Protein AF-A0A6J7FAK1-F1 (afdb_monomer)

Structure (mmCIF, N/CA/C/O backbone):
data_AF-A0A6J7FAK1-F1
#
_entry.id   AF-A0A6J7FAK1-F1
#
loop_
_atom_site.group_PDB
_atom_site.id
_atom_site.type_symbol
_atom_site.label_atom_id
_atom_site.label_alt_id
_atom_site.label_comp_id
_atom_site.label_asym_id
_atom_site.label_entity_id
_atom_site.label_seq_id
_atom_site.pdbx_PDB_ins_code
_atom_site.Cartn_x
_atom_site.Cartn_y
_atom_site.Cartn_z
_atom_site.occupancy
_atom_site.B_iso_or_equiv
_atom_site.auth_seq_id
_atom_site.auth_comp_id
_atom_site.auth_asym_id
_atom_site.auth_atom_id
_atom_site.pdbx_PDB_model_num
ATOM 1 N N . MET A 1 1 ? 42.120 -22.070 16.667 1.00 65.75 1 MET A N 1
ATOM 2 C CA . MET A 1 1 ? 41.140 -20.982 16.875 1.00 65.75 1 MET A CA 1
ATOM 3 C C . MET A 1 1 ? 40.299 -20.904 15.617 1.00 65.75 1 MET A C 1
ATOM 5 O O . MET A 1 1 ? 40.676 -20.225 14.675 1.00 65.75 1 MET A O 1
ATOM 9 N N . GLU A 1 2 ? 39.237 -21.698 15.561 1.00 61.44 2 GLU A N 1
ATOM 10 C CA . GLU A 1 2 ? 38.319 -21.726 14.424 1.00 61.44 2 GLU A CA 1
ATOM 11 C C . GLU A 1 2 ? 37.295 -20.610 14.624 1.00 61.44 2 GLU A C 1
ATOM 13 O O . GLU A 1 2 ? 36.595 -20.569 15.636 1.00 61.44 2 GLU A O 1
ATOM 18 N N . THR A 1 3 ? 37.258 -19.641 13.713 1.00 70.44 3 THR A N 1
ATOM 19 C CA . THR A 1 3 ? 36.239 -18.590 13.737 1.00 70.44 3 THR A CA 1
ATOM 20 C C . THR A 1 3 ? 34.953 -19.132 13.116 1.00 70.44 3 THR A C 1
ATOM 22 O O . THR A 1 3 ? 34.997 -19.573 11.967 1.00 70.44 3 THR A O 1
ATOM 25 N N . PRO A 1 4 ? 33.813 -19.099 13.824 1.00 73.88 4 PRO A N 1
ATOM 26 C CA . PRO A 1 4 ? 32.562 -19.642 13.310 1.00 73.88 4 PRO A CA 1
ATOM 27 C C . PRO A 1 4 ? 32.025 -18.814 12.126 1.00 73.88 4 PRO A C 1
ATOM 29 O O . PRO A 1 4 ? 32.172 -17.584 12.120 1.00 73.88 4 PRO A O 1
ATOM 32 N N . PRO A 1 5 ? 31.365 -19.455 11.140 1.00 71.12 5 PRO A N 1
ATOM 33 C CA . PRO A 1 5 ? 30.781 -18.775 9.989 1.00 71.12 5 PRO A CA 1
ATOM 34 C C . PRO A 1 5 ? 29.604 -17.899 10.431 1.00 71.12 5 PRO A C 1
ATOM 36 O O . PRO A 1 5 ? 28.579 -18.378 10.917 1.00 71.12 5 PRO A O 1
ATOM 39 N N . ARG A 1 6 ? 29.745 -16.581 10.267 1.00 71.25 6 ARG A N 1
ATOM 40 C CA . ARG A 1 6 ? 28.676 -15.621 10.555 1.00 71.25 6 ARG A CA 1
ATOM 41 C C . ARG A 1 6 ? 27.709 -15.543 9.377 1.00 71.25 6 ARG A C 1
ATOM 43 O O . ARG A 1 6 ? 27.899 -14.755 8.462 1.00 71.25 6 ARG A O 1
ATOM 50 N N . LEU A 1 7 ? 26.627 -16.312 9.458 1.00 67.62 7 LEU A N 1
ATOM 51 C CA . LEU A 1 7 ? 25.450 -16.212 8.577 1.00 67.62 7 LEU A CA 1
ATOM 52 C C . LEU A 1 7 ? 24.556 -14.985 8.879 1.00 67.62 7 LEU A C 1
ATOM 54 O O . LEU A 1 7 ? 23.507 -14.807 8.272 1.00 67.62 7 LEU A O 1
ATOM 58 N N . LEU A 1 8 ? 24.963 -14.114 9.808 1.00 61.62 8 LEU A N 1
ATOM 59 C CA . LEU A 1 8 ? 24.160 -13.009 10.351 1.00 61.62 8 LEU A CA 1
ATOM 60 C C . LEU A 1 8 ? 24.519 -11.638 9.744 1.00 61.62 8 LEU A C 1
ATOM 62 O O . LEU A 1 8 ? 24.399 -10.606 10.393 1.00 61.62 8 LEU A O 1
ATOM 66 N N . GLY A 1 9 ? 24.979 -11.629 8.491 1.00 63.19 9 GLY A N 1
ATOM 67 C CA . GLY A 1 9 ? 25.191 -10.407 7.705 1.00 63.19 9 GLY A CA 1
ATOM 68 C C . GLY A 1 9 ? 23.981 -9.982 6.864 1.00 63.19 9 GLY A C 1
ATOM 69 O O . GLY A 1 9 ? 24.018 -8.921 6.257 1.00 63.19 9 GLY A O 1
ATOM 70 N N . VAL A 1 10 ? 22.915 -10.787 6.815 1.00 65.94 10 VAL A N 1
ATOM 71 C CA . VAL A 1 10 ? 21.879 -10.689 5.767 1.00 65.94 10 VAL A CA 1
ATOM 72 C C . VAL A 1 10 ? 20.754 -9.677 6.034 1.00 65.94 10 VAL A C 1
ATOM 74 O O . VAL A 1 10 ? 19.982 -9.392 5.128 1.00 65.94 10 VAL A O 1
ATOM 77 N N . PHE A 1 11 ? 20.666 -9.096 7.237 1.00 65.81 11 PHE A N 1
ATOM 78 C CA . PHE A 1 11 ? 19.649 -8.083 7.587 1.00 65.81 11 PHE A CA 1
ATOM 79 C C . PHE A 1 11 ? 20.228 -6.681 7.823 1.00 65.81 11 PHE A C 1
ATOM 81 O O . PHE A 1 11 ? 19.604 -5.845 8.473 1.00 65.81 11 PHE A O 1
ATOM 88 N N . ASN A 1 12 ? 21.405 -6.392 7.268 1.00 69.69 12 ASN A N 1
ATOM 89 C CA . ASN A 1 12 ? 21.906 -5.023 7.187 1.00 69.69 12 ASN A CA 1
ATOM 90 C C . ASN A 1 12 ? 21.356 -4.387 5.906 1.00 69.69 12 ASN A C 1
ATOM 92 O O . ASN A 1 12 ? 22.048 -4.328 4.894 1.00 69.69 12 ASN A O 1
ATOM 96 N N . LEU A 1 13 ? 20.091 -3.953 5.940 1.00 74.88 13 LEU A N 1
ATOM 97 C CA . LEU A 1 13 ? 19.487 -3.109 4.899 1.00 74.88 13 LEU A CA 1
ATOM 98 C C . LEU A 1 13 ? 20.200 -1.748 4.884 1.00 74.88 13 LEU A C 1
ATOM 100 O O . LEU A 1 13 ? 19.706 -0.748 5.402 1.00 74.88 13 LEU A O 1
ATOM 104 N N . SER A 1 14 ? 21.403 -1.730 4.324 1.00 84.19 14 SER A N 1
ATOM 105 C CA . SER A 1 14 ? 22.155 -0.511 4.069 1.00 84.19 14 SER A CA 1
ATOM 106 C C . SER A 1 14 ? 21.613 0.144 2.796 1.00 84.19 14 SER A C 1
ATOM 108 O O . SER A 1 14 ? 20.986 -0.506 1.956 1.00 84.19 14 SER A O 1
ATOM 110 N N . GLY A 1 15 ? 21.832 1.453 2.636 1.00 90.00 15 GLY A N 1
ATOM 111 C CA . GLY A 1 15 ? 21.335 2.190 1.466 1.00 90.00 15 GLY A CA 1
ATOM 112 C C . GLY A 1 15 ? 21.783 1.576 0.131 1.00 90.00 15 GLY A C 1
ATOM 113 O O . GLY A 1 15 ? 21.010 1.559 -0.822 1.00 90.00 15 GLY A O 1
ATOM 114 N N . SER A 1 16 ? 22.988 0.999 0.084 1.00 90.25 16 SER A N 1
ATOM 115 C CA . SER A 1 16 ? 23.520 0.249 -1.062 1.00 90.25 16 SER A CA 1
ATOM 116 C C . SER A 1 16 ? 22.653 -0.947 -1.456 1.00 90.25 16 SER A C 1
ATOM 118 O O . SER A 1 16 ? 22.277 -1.069 -2.623 1.00 90.25 16 SER A O 1
ATOM 120 N N . GLU A 1 17 ? 22.299 -1.809 -0.501 1.00 88.75 17 GLU A N 1
ATOM 121 C CA . GLU A 1 17 ? 21.459 -2.985 -0.732 1.00 88.75 17 GLU A CA 1
ATOM 122 C C . GLU A 1 17 ? 20.061 -2.593 -1.228 1.00 88.75 17 GLU A C 1
ATOM 124 O O . GLU A 1 17 ? 19.520 -3.257 -2.114 1.00 88.75 17 GLU A O 1
ATOM 129 N N . LEU A 1 18 ? 19.492 -1.489 -0.726 1.00 91.81 18 LEU A N 1
ATOM 130 C CA . LEU A 1 18 ? 18.199 -0.988 -1.203 1.00 91.81 18 LEU A CA 1
ATOM 131 C C . LEU A 1 18 ? 18.264 -0.583 -2.686 1.00 91.81 18 LEU A C 1
ATOM 133 O O . LEU A 1 18 ? 17.390 -0.974 -3.461 1.00 91.81 18 LEU A O 1
ATOM 137 N N . ILE A 1 19 ? 19.302 0.159 -3.097 1.00 93.88 19 ILE A N 1
ATOM 138 C CA . ILE A 1 19 ? 19.509 0.516 -4.512 1.00 93.88 19 ILE A CA 1
ATOM 139 C C . ILE A 1 19 ? 19.632 -0.749 -5.373 1.00 93.88 19 ILE A C 1
ATOM 141 O O . ILE A 1 19 ? 19.033 -0.813 -6.449 1.00 93.88 19 ILE A O 1
ATOM 145 N N . PHE A 1 20 ? 20.370 -1.760 -4.908 1.00 94.00 20 PHE A N 1
ATOM 146 C CA . PHE A 1 20 ? 20.557 -3.008 -5.648 1.00 94.00 20 PHE A CA 1
ATOM 147 C C . PHE A 1 20 ? 19.241 -3.786 -5.823 1.00 94.00 20 PHE A C 1
ATOM 149 O O . PHE A 1 20 ? 18.934 -4.239 -6.927 1.00 94.00 20 PHE A O 1
ATOM 156 N N . LEU A 1 21 ? 18.413 -3.873 -4.775 1.00 92.44 21 LEU A N 1
ATOM 157 C CA . LEU A 1 21 ? 17.078 -4.480 -4.852 1.00 92.44 21 LEU A CA 1
ATOM 158 C C . LEU A 1 21 ? 16.147 -3.720 -5.799 1.00 92.44 21 LEU A C 1
ATOM 160 O O . LEU A 1 21 ? 15.433 -4.345 -6.586 1.00 92.44 21 LEU A O 1
ATOM 164 N N . VAL A 1 22 ? 16.165 -2.385 -5.756 1.00 93.62 22 VAL A N 1
ATOM 165 C CA . VAL A 1 22 ? 15.387 -1.560 -6.687 1.00 93.62 22 VAL A CA 1
ATOM 166 C C . VAL A 1 22 ? 15.848 -1.815 -8.118 1.00 93.62 22 VAL A C 1
ATOM 168 O O . VAL A 1 22 ? 15.003 -2.057 -8.968 1.00 93.62 22 VAL A O 1
ATOM 171 N N . LEU A 1 23 ? 17.152 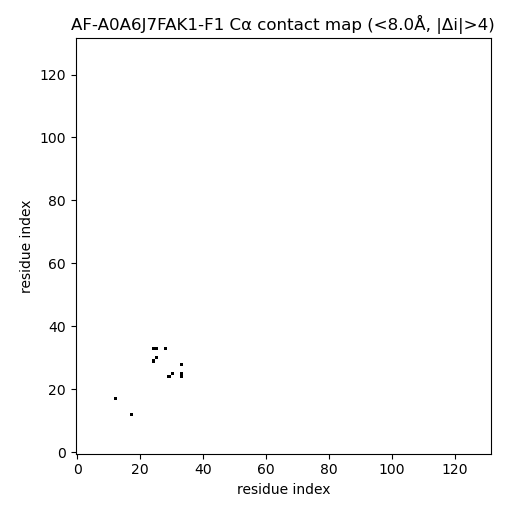-1.860 -8.395 1.00 95.56 23 LEU A N 1
ATOM 172 C CA . LEU A 1 23 ? 17.673 -2.198 -9.725 1.00 95.56 23 LEU A CA 1
ATOM 173 C C . LEU A 1 23 ? 17.168 -3.554 -10.227 1.00 95.56 23 LEU A C 1
ATOM 175 O O . LEU A 1 23 ? 16.687 -3.637 -11.356 1.00 95.56 23 LEU A O 1
ATOM 179 N N . ILE A 1 24 ? 17.216 -4.596 -9.394 1.00 95.44 24 ILE A N 1
ATOM 180 C CA . ILE A 1 24 ? 16.682 -5.919 -9.756 1.00 95.44 24 ILE A CA 1
ATOM 181 C C . ILE A 1 24 ? 15.182 -5.827 -10.051 1.00 95.44 24 ILE A C 1
ATOM 183 O O . ILE A 1 24 ? 14.724 -6.319 -11.082 1.00 95.44 24 ILE A O 1
ATOM 187 N N . ALA A 1 25 ? 14.415 -5.160 -9.187 1.00 94.69 25 ALA A N 1
ATOM 188 C CA . ALA A 1 25 ? 12.983 -4.975 -9.390 1.00 94.69 25 ALA A CA 1
ATOM 189 C C . ALA A 1 25 ? 12.677 -4.203 -10.686 1.00 94.69 25 ALA A C 1
ATOM 191 O O . ALA A 1 25 ? 11.742 -4.556 -11.402 1.00 94.69 25 ALA A O 1
ATOM 192 N N . LEU A 1 26 ? 13.480 -3.189 -11.021 1.00 95.56 26 LEU A N 1
ATOM 193 C CA . LEU A 1 26 ? 13.360 -2.422 -12.261 1.00 95.56 26 LEU A CA 1
ATOM 194 C C . LEU A 1 26 ? 13.683 -3.269 -13.495 1.00 95.56 26 LEU A C 1
ATOM 196 O O . LEU A 1 26 ? 13.046 -3.073 -14.521 1.00 95.56 26 LEU A O 1
ATOM 200 N N . VAL A 1 27 ? 14.629 -4.207 -13.422 1.00 96.00 27 VAL A N 1
ATOM 201 C CA . VAL A 1 27 ? 14.940 -5.109 -14.547 1.00 96.00 27 VAL A CA 1
ATOM 202 C C . VAL A 1 27 ? 13.832 -6.142 -14.747 1.00 96.00 27 VAL A C 1
ATOM 204 O O . VAL A 1 27 ? 13.433 -6.403 -15.877 1.00 96.00 27 VAL A O 1
ATOM 207 N N . VAL A 1 28 ? 13.321 -6.722 -13.660 1.00 95.56 28 VAL A N 1
ATOM 208 C CA . VAL A 1 28 ? 12.294 -7.773 -13.722 1.00 95.56 28 VAL A CA 1
ATOM 209 C C . VAL A 1 28 ? 10.936 -7.208 -14.136 1.00 95.56 28 VAL A C 1
ATOM 211 O O . VAL A 1 28 ? 10.255 -7.787 -14.979 1.00 95.56 28 VAL A O 1
ATOM 214 N N . LEU A 1 29 ? 10.526 -6.094 -13.527 1.00 94.44 29 LEU A N 1
ATOM 215 C CA . LEU A 1 29 ? 9.197 -5.517 -13.722 1.00 94.44 29 LEU A CA 1
ATOM 216 C C . LEU A 1 29 ? 9.197 -4.370 -14.743 1.00 94.44 29 LEU A C 1
ATOM 218 O O . LEU A 1 29 ? 8.221 -4.205 -15.471 1.00 94.44 29 LEU A O 1
ATOM 222 N N . GLY A 1 30 ? 10.274 -3.586 -14.803 1.00 95.06 30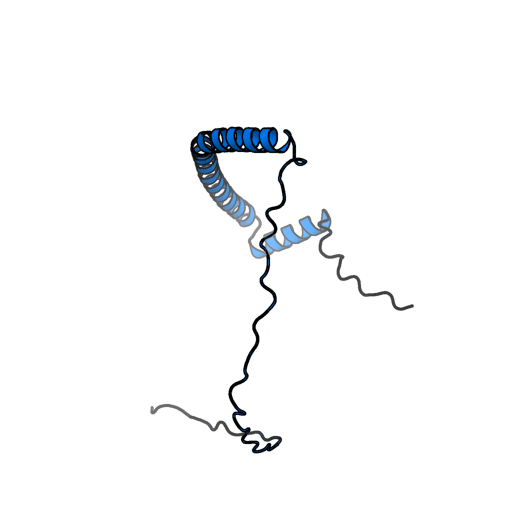 GLY A N 1
ATOM 223 C CA . GLY A 1 30 ? 10.395 -2.374 -15.618 1.00 95.06 30 GLY A CA 1
ATOM 224 C C . GLY A 1 30 ? 10.260 -1.078 -14.798 1.00 95.06 30 GLY A C 1
ATOM 225 O O . GLY A 1 30 ? 9.455 -1.025 -13.859 1.00 95.06 30 GLY A O 1
ATOM 226 N N . PRO A 1 31 ? 10.977 0.006 -15.165 1.00 93.25 31 PRO A N 1
ATOM 227 C CA . PRO A 1 31 ? 10.912 1.293 -14.468 1.00 93.25 31 PRO A CA 1
ATOM 228 C C . PRO A 1 31 ? 9.548 1.974 -14.523 1.00 93.25 31 PRO A C 1
ATOM 230 O O . PRO A 1 31 ? 9.178 2.660 -13.575 1.00 93.25 31 PRO A O 1
ATOM 233 N N . ASP A 1 32 ? 8.766 1.733 -15.572 1.00 94.31 32 ASP A N 1
ATOM 234 C CA . ASP A 1 32 ? 7.412 2.278 -15.693 1.00 94.31 32 ASP A CA 1
ATOM 235 C C . ASP A 1 32 ? 6.379 1.470 -14.895 1.00 94.31 32 ASP A C 1
ATOM 237 O O . ASP A 1 32 ? 5.375 2.004 -14.418 1.00 94.31 32 ASP A O 1
ATOM 241 N N . LYS A 1 33 ? 6.620 0.165 -14.719 1.00 93.94 33 LYS A N 1
ATOM 242 C CA . LYS A 1 33 ? 5.661 -0.769 -14.110 1.00 93.94 33 LYS A CA 1
ATOM 243 C C . LYS A 1 33 ? 5.771 -0.832 -12.594 1.00 93.94 33 LYS A C 1
ATOM 245 O O . LYS A 1 33 ? 4.754 -1.011 -11.927 1.00 93.94 33 LYS A O 1
ATOM 250 N N . LEU A 1 34 ? 6.964 -0.626 -12.042 1.00 94.31 34 LEU A N 1
ATOM 251 C CA . LEU A 1 34 ? 7.197 -0.550 -10.600 1.00 94.31 34 LEU A CA 1
ATOM 252 C C . LEU A 1 34 ? 6.344 0.549 -9.916 1.00 94.31 34 LEU A C 1
ATOM 254 O O . LEU A 1 34 ? 5.576 0.218 -9.005 1.00 94.31 34 LEU A O 1
ATOM 258 N N . PRO A 1 35 ? 6.368 1.827 -10.351 1.00 92.31 35 PRO A N 1
ATOM 259 C CA . PRO A 1 35 ? 5.520 2.861 -9.762 1.00 92.31 35 PRO A CA 1
ATOM 260 C C . PRO A 1 35 ? 4.032 2.604 -10.023 1.00 92.31 35 PRO A C 1
ATOM 262 O O . PRO A 1 35 ? 3.205 2.878 -9.156 1.00 92.31 35 PRO A O 1
ATOM 265 N N . GLU A 1 36 ? 3.664 2.044 -11.178 1.00 95.00 36 GLU A N 1
ATOM 266 C CA . GLU A 1 36 ? 2.276 1.675 -11.472 1.00 95.00 36 GLU A CA 1
ATOM 267 C C . GLU A 1 36 ? 1.753 0.608 -10.488 1.00 95.00 36 GLU A C 1
ATOM 269 O O . GLU A 1 36 ? 0.660 0.755 -9.931 1.00 95.00 36 GLU A O 1
ATOM 274 N N . ALA A 1 37 ? 2.552 -0.429 -10.216 1.00 94.94 37 ALA A N 1
ATOM 275 C CA . ALA A 1 37 ? 2.239 -1.484 -9.256 1.00 94.94 37 ALA A CA 1
ATOM 276 C C . ALA A 1 37 ? 2.159 -0.944 -7.823 1.00 94.94 37 ALA A C 1
ATOM 278 O O . ALA A 1 37 ? 1.183 -1.220 -7.124 1.00 94.94 37 ALA A O 1
ATOM 279 N N . MET A 1 38 ? 3.117 -0.106 -7.410 1.00 95.38 38 MET A N 1
ATOM 280 C CA . MET A 1 38 ? 3.076 0.553 -6.100 1.00 95.38 38 MET A CA 1
ATOM 281 C C . MET A 1 38 ? 1.840 1.437 -5.934 1.00 95.38 38 MET A C 1
ATOM 283 O O . MET A 1 38 ? 1.236 1.441 -4.866 1.00 95.38 38 MET A O 1
ATOM 287 N N . ARG A 1 39 ? 1.409 2.158 -6.976 1.00 96.44 39 ARG A N 1
ATOM 288 C CA . ARG A 1 39 ? 0.185 2.977 -6.921 1.00 96.44 39 ARG A CA 1
ATOM 289 C C . ARG A 1 39 ? -1.065 2.118 -6.740 1.00 96.44 39 ARG A C 1
ATOM 291 O O . ARG A 1 39 ? -1.919 2.465 -5.926 1.00 96.44 39 ARG A O 1
ATOM 298 N N . LYS A 1 40 ? -1.164 0.990 -7.452 1.00 96.56 40 LYS A N 1
ATOM 299 C CA . LYS A 1 40 ? -2.278 0.035 -7.305 1.00 96.56 40 LYS A CA 1
ATOM 300 C C . LYS A 1 40 ? -2.287 -0.602 -5.914 1.00 96.56 40 LYS A C 1
ATOM 302 O O . LYS A 1 40 ? -3.316 -0.571 -5.242 1.00 96.56 40 LYS A O 1
ATOM 307 N N . ALA A 1 41 ? -1.137 -1.103 -5.462 1.00 97.19 41 ALA A N 1
ATOM 308 C CA . ALA A 1 41 ? -0.972 -1.691 -4.135 1.00 97.19 41 ALA A CA 1
ATOM 309 C C . ALA A 1 41 ? -1.243 -0.669 -3.023 1.00 97.19 41 ALA A C 1
ATOM 311 O O . ALA A 1 41 ? -1.959 -0.967 -2.075 1.00 97.19 41 ALA A O 1
ATOM 312 N N . GLY A 1 42 ? -0.745 0.560 -3.167 1.00 96.81 42 GLY A N 1
ATOM 313 C CA . GLY A 1 42 ? -0.967 1.650 -2.222 1.00 96.81 42 GLY A CA 1
ATOM 314 C C . GLY A 1 42 ? -2.435 2.054 -2.131 1.00 96.81 42 GLY A C 1
ATOM 315 O O . GLY A 1 42 ? -2.941 2.260 -1.030 1.00 96.81 42 GLY A O 1
ATOM 316 N N . LYS A 1 43 ? -3.155 2.099 -3.261 1.00 96.94 43 LYS A N 1
ATOM 317 C CA . LYS A 1 43 ? -4.605 2.322 -3.252 1.00 96.94 43 LYS A CA 1
ATOM 318 C C . LYS A 1 43 ? -5.332 1.192 -2.520 1.00 96.94 43 LYS A C 1
ATOM 320 O O . LYS A 1 43 ? -6.126 1.478 -1.632 1.00 96.94 43 LYS A O 1
ATOM 325 N N . ALA A 1 44 ? -5.023 -0.065 -2.844 1.00 97.25 44 ALA A N 1
ATOM 326 C CA . ALA A 1 44 ? -5.623 -1.224 -2.183 1.00 97.25 44 ALA A CA 1
ATOM 327 C C . ALA A 1 44 ? -5.333 -1.241 -0.672 1.00 97.25 44 ALA A C 1
ATOM 329 O O . ALA A 1 44 ? -6.241 -1.448 0.126 1.00 97.25 44 ALA A O 1
ATOM 330 N N . TYR A 1 45 ? -4.095 -0.945 -0.271 1.00 97.38 45 TYR A N 1
ATOM 331 C CA . TYR A 1 45 ? -3.699 -0.834 1.131 1.00 97.38 45 TYR A CA 1
ATOM 332 C C . TYR A 1 45 ? -4.430 0.304 1.847 1.00 97.38 45 TYR A C 1
ATOM 334 O O . TYR A 1 45 ? -4.859 0.147 2.985 1.00 97.38 45 TYR A O 1
ATOM 342 N N . ASN A 1 46 ? -4.607 1.448 1.188 1.00 96.50 46 ASN A N 1
ATOM 343 C CA . ASN A 1 46 ? -5.344 2.572 1.752 1.00 96.50 46 ASN A CA 1
ATOM 344 C C . ASN A 1 46 ? -6.837 2.257 1.916 1.00 96.50 46 ASN A C 1
ATOM 346 O O . ASN A 1 46 ? -7.423 2.608 2.938 1.00 96.50 46 ASN A O 1
ATOM 350 N N . ASP A 1 47 ? -7.439 1.577 0.941 1.00 95.88 47 ASP A N 1
ATOM 351 C CA . ASP A 1 47 ? -8.832 1.135 1.008 1.00 95.88 47 ASP A CA 1
ATOM 352 C C . ASP A 1 47 ? -9.009 0.083 2.127 1.00 95.88 47 ASP A C 1
ATOM 354 O O . ASP A 1 47 ? -9.909 0.213 2.959 1.00 95.88 47 ASP A O 1
ATOM 358 N N . PHE A 1 48 ? -8.079 -0.873 2.250 1.00 96.50 48 PHE A N 1
ATOM 359 C CA . PHE A 1 48 ? -8.033 -1.840 3.355 1.00 96.50 48 PHE A CA 1
ATOM 360 C C . PHE A 1 48 ? -7.853 -1.164 4.722 1.00 96.50 48 PHE A C 1
ATOM 362 O O . PHE A 1 48 ? -8.555 -1.490 5.682 1.00 96.50 48 PHE A O 1
ATOM 369 N N . LYS A 1 49 ? -6.951 -0.179 4.818 1.00 95.12 49 LYS A N 1
ATOM 370 C CA . LYS A 1 49 ? -6.725 0.603 6.039 1.00 95.12 49 LYS A CA 1
ATOM 371 C C . LYS A 1 49 ? -7.983 1.355 6.456 1.00 95.12 49 LYS A C 1
ATOM 373 O O . LYS A 1 49 ? -8.285 1.356 7.639 1.00 95.12 49 LYS A O 1
ATOM 378 N N . LYS A 1 50 ? -8.708 1.971 5.517 1.00 93.81 50 LYS A N 1
ATOM 379 C CA . LYS A 1 50 ? -9.965 2.687 5.796 1.00 93.81 50 LYS A CA 1
ATOM 380 C C . LYS A 1 50 ? -11.060 1.756 6.304 1.00 93.81 50 LYS A C 1
ATOM 382 O O . LYS A 1 50 ? -11.760 2.098 7.250 1.00 93.81 50 LYS A O 1
ATOM 387 N N . MET A 1 51 ? -11.189 0.580 5.695 1.00 93.25 51 MET A N 1
ATOM 388 C CA . MET A 1 51 ? -12.128 -0.443 6.156 1.00 93.25 51 MET A CA 1
ATOM 389 C C . MET A 1 51 ? -11.763 -0.920 7.567 1.00 93.25 51 MET A C 1
ATOM 391 O O . MET A 1 51 ? -12.623 -1.009 8.437 1.00 93.25 51 MET A O 1
ATOM 395 N N . THR A 1 52 ? -10.471 -1.146 7.814 1.00 92.06 52 THR A N 1
ATOM 396 C CA . THR A 1 52 ? -9.966 -1.538 9.134 1.00 92.06 52 THR A CA 1
ATOM 397 C C . THR A 1 52 ? -10.133 -0.423 10.166 1.00 92.06 52 THR A C 1
ATOM 399 O O . THR A 1 52 ? -10.475 -0.714 11.304 1.00 92.06 52 THR A O 1
ATOM 402 N N . SER A 1 53 ? -9.914 0.845 9.802 1.00 90.62 53 SER A N 1
ATOM 403 C CA . SER A 1 53 ? -10.090 1.975 10.721 1.00 90.62 53 SER A CA 1
ATOM 404 C C . SER A 1 53 ? -11.557 2.206 11.052 1.00 90.62 53 SER A C 1
ATOM 406 O O . SER A 1 53 ? -11.866 2.394 12.216 1.00 90.62 53 SER A O 1
ATOM 408 N N . GLY A 1 54 ? -12.461 2.107 10.071 1.00 87.12 54 GLY A N 1
ATOM 409 C CA . GLY A 1 54 ? -13.903 2.160 10.331 1.00 87.12 54 GLY A CA 1
ATOM 410 C C . GLY A 1 54 ? -14.347 1.043 11.276 1.00 87.12 54 GLY A C 1
ATOM 411 O O . GLY A 1 54 ? -15.030 1.305 12.257 1.00 87.12 54 GLY A O 1
ATOM 412 N N . PHE A 1 55 ? -13.855 -0.183 11.064 1.00 85.81 55 PHE A N 1
ATOM 413 C CA . PHE A 1 55 ? -14.110 -1.299 11.977 1.00 85.81 55 PHE A CA 1
ATOM 414 C C . PHE A 1 55 ? -13.508 -1.079 13.370 1.00 85.81 55 PHE A C 1
ATOM 416 O O . PHE A 1 55 ? -14.139 -1.415 14.363 1.00 85.81 55 PHE A O 1
ATOM 423 N N . GLN A 1 56 ? -12.299 -0.516 13.466 1.00 83.81 56 GLN A N 1
ATOM 424 C CA . GLN A 1 56 ? -11.705 -0.150 14.752 1.00 83.81 56 GLN A CA 1
ATOM 425 C C . GLN A 1 56 ? -12.510 0.932 15.459 1.00 83.81 56 GLN A C 1
ATOM 427 O O . GLN A 1 56 ? -12.640 0.837 16.669 1.00 83.81 56 GLN A O 1
ATOM 432 N N . ASP A 1 57 ? -13.048 1.919 14.748 1.00 82.56 57 ASP A N 1
ATOM 433 C CA . ASP A 1 57 ? -13.861 2.987 15.331 1.00 82.56 57 ASP A CA 1
ATOM 434 C C . ASP A 1 57 ? -15.212 2.439 15.816 1.00 82.56 57 ASP A C 1
ATOM 436 O O . ASP A 1 57 ? -15.602 2.693 16.952 1.00 82.56 57 ASP A O 1
ATOM 440 N N . GLU A 1 58 ? -15.872 1.593 15.021 1.00 77.38 58 GLU A N 1
ATOM 441 C CA . GLU A 1 58 ? -17.105 0.902 15.419 1.00 77.38 58 GLU A CA 1
ATOM 442 C C . GLU A 1 58 ? -16.866 -0.056 16.594 1.00 77.38 58 GLU A C 1
ATOM 444 O O . GLU A 1 58 ? -17.599 -0.026 17.580 1.00 77.38 58 GLU A O 1
ATOM 449 N N . MET A 1 59 ? -15.803 -0.865 16.548 1.00 77.06 59 MET A N 1
ATOM 450 C CA . MET A 1 59 ? -15.402 -1.722 17.666 1.00 77.06 59 MET A CA 1
ATOM 451 C C . MET A 1 59 ? -15.005 -0.895 18.880 1.00 77.06 59 MET A C 1
ATOM 453 O O . MET A 1 59 ? -15.337 -1.284 19.986 1.00 77.06 59 MET A O 1
ATOM 457 N N . ARG A 1 60 ? -14.315 0.237 18.716 1.00 74.00 60 ARG A N 1
ATOM 458 C CA . ARG A 1 60 ? -13.965 1.137 19.818 1.00 74.00 60 ARG A CA 1
ATOM 459 C C . ARG A 1 60 ? -15.242 1.626 20.476 1.00 74.00 60 ARG A C 1
ATOM 461 O O . ARG A 1 60 ? -15.335 1.479 21.679 1.00 74.00 60 ARG A O 1
ATOM 468 N N . THR A 1 61 ? -16.223 2.111 19.718 1.00 71.44 61 THR A N 1
ATOM 469 C CA . THR A 1 61 ? -17.511 2.574 20.254 1.00 71.44 61 THR A CA 1
ATOM 470 C C . THR A 1 61 ? -18.299 1.448 20.929 1.00 71.44 61 THR A C 1
ATOM 472 O O . THR A 1 61 ? -18.806 1.642 22.029 1.00 71.44 61 THR A O 1
ATOM 475 N N . VAL A 1 62 ? -18.356 0.256 20.327 1.00 67.06 62 VAL A N 1
ATOM 476 C CA . VAL A 1 62 ? -19.076 -0.903 20.890 1.00 67.06 62 VAL A CA 1
ATOM 477 C C . VAL A 1 62 ? -18.346 -1.514 22.087 1.00 67.06 62 VAL A C 1
ATOM 479 O O . VAL A 1 62 ? -18.991 -2.069 22.967 1.00 67.06 62 VAL A O 1
ATOM 482 N N . LEU A 1 63 ? -17.016 -1.426 22.142 1.00 67.62 63 LEU A N 1
ATOM 483 C CA . LEU A 1 63 ? -16.192 -1.910 23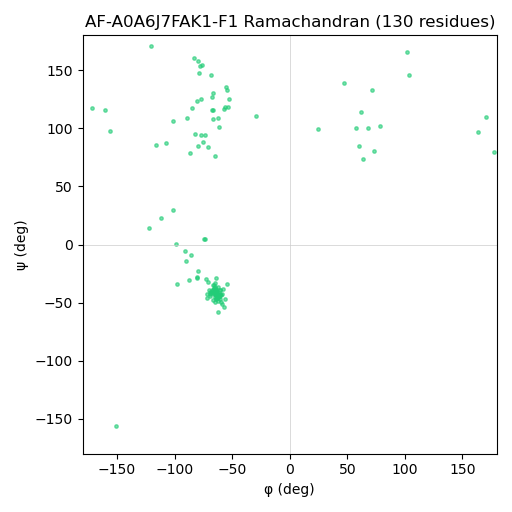.250 1.00 67.62 63 LEU A CA 1
ATOM 484 C C . LEU A 1 63 ? -15.962 -0.847 24.323 1.00 67.62 63 LEU A C 1
ATOM 486 O O . LEU A 1 63 ? -15.531 -1.211 25.408 1.00 67.62 63 LEU A O 1
ATOM 490 N N . GLU A 1 64 ? -16.234 0.434 24.079 1.00 67.19 64 GLU A N 1
ATOM 491 C CA . GLU A 1 64 ? -16.071 1.495 25.079 1.00 67.19 64 GLU A CA 1
ATOM 492 C C . GLU A 1 64 ? -17.058 1.318 26.239 1.00 67.19 64 GLU A C 1
ATOM 494 O O . GLU A 1 64 ? -16.659 1.466 27.394 1.00 67.19 64 GLU A O 1
ATOM 499 N N . GLU A 1 65 ? -18.295 0.895 25.954 1.00 66.12 65 GLU A N 1
ATOM 500 C CA . GLU A 1 65 ? -19.272 0.501 26.980 1.00 66.12 65 GLU A CA 1
ATOM 501 C C . GLU A 1 65 ? -18.786 -0.714 27.812 1.00 66.12 65 GLU A C 1
ATOM 503 O O . GLU A 1 65 ? -18.577 -0.554 29.019 1.00 66.12 65 GLU A O 1
ATOM 508 N N . PRO A 1 66 ? -18.471 -1.885 27.217 1.00 65.44 66 PRO A N 1
ATOM 509 C CA . PRO A 1 66 ? -17.908 -3.035 27.926 1.00 65.44 66 PRO A CA 1
ATOM 510 C C . PRO A 1 66 ? -16.592 -2.745 28.647 1.00 65.44 66 PRO A C 1
ATOM 512 O O . PRO A 1 66 ? -16.358 -3.260 29.736 1.00 65.44 66 PRO A O 1
ATOM 515 N N . MET A 1 67 ? -15.698 -1.944 28.062 1.00 68.44 67 MET A N 1
ATOM 516 C CA . MET A 1 67 ? -14.397 -1.627 28.660 1.00 68.44 67 MET A CA 1
ATOM 517 C C . MET A 1 67 ? -14.548 -0.708 29.860 1.00 68.44 67 MET A C 1
ATOM 519 O O . MET A 1 67 ? -13.764 -0.827 30.801 1.00 68.44 67 MET A O 1
ATOM 523 N N . ARG A 1 68 ? -15.544 0.182 29.864 1.00 72.94 68 ARG A N 1
ATOM 524 C CA . ARG A 1 68 ? -15.856 0.999 31.033 1.00 72.94 68 ARG A CA 1
ATOM 525 C C . ARG A 1 68 ? -16.384 0.135 32.177 1.00 72.94 68 ARG A C 1
ATOM 527 O O . ARG A 1 68 ? -15.838 0.218 33.275 1.00 72.94 68 ARG A O 1
ATOM 534 N N . GLU A 1 69 ? -17.339 -0.751 31.910 1.00 70.25 69 GLU A N 1
ATOM 535 C CA . GLU A 1 69 ? -17.876 -1.685 32.913 1.00 70.25 69 GLU A CA 1
ATOM 536 C C . GLU A 1 69 ? -16.816 -2.675 33.416 1.00 70.25 69 GLU A C 1
ATOM 538 O O . GLU A 1 69 ? -16.696 -2.930 34.618 1.00 70.25 69 GLU A O 1
ATOM 543 N N . PHE A 1 70 ? -15.979 -3.193 32.515 1.00 75.31 70 PHE A N 1
ATOM 544 C CA . PHE A 1 70 ? -14.867 -4.070 32.866 1.00 75.31 70 PHE A CA 1
ATOM 545 C C . PHE A 1 70 ? -13.811 -3.328 33.685 1.00 75.31 70 PHE A C 1
ATOM 547 O O . PHE A 1 70 ? -13.252 -3.896 34.620 1.00 75.31 70 PHE A O 1
ATOM 554 N N . ARG 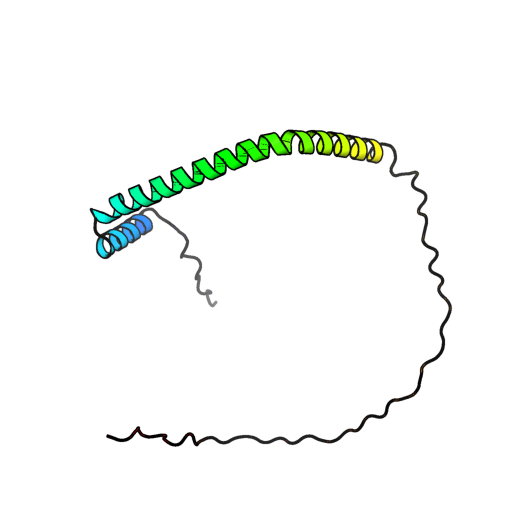A 1 71 ? -13.540 -2.051 33.382 1.00 79.31 71 ARG A N 1
ATOM 555 C CA . ARG A 1 71 ? -12.600 -1.231 34.154 1.00 79.31 71 ARG A CA 1
ATOM 556 C C . ARG A 1 71 ? -13.143 -0.886 35.534 1.00 79.31 71 ARG A C 1
ATOM 558 O O . ARG A 1 71 ? -12.373 -0.917 36.490 1.00 79.31 71 ARG A O 1
ATOM 565 N N . GLU A 1 72 ? -14.432 -0.587 35.649 1.00 80.00 72 GLU A N 1
ATOM 566 C CA . GLU A 1 72 ? -15.108 -0.367 36.931 1.00 80.00 72 GLU A CA 1
ATOM 567 C C . GLU A 1 72 ? -15.100 -1.652 37.773 1.00 80.00 72 GLU A C 1
ATOM 569 O O . GLU A 1 72 ? -14.648 -1.626 38.915 1.00 80.00 72 GLU A O 1
ATOM 574 N N . THR A 1 73 ? -15.444 -2.798 37.181 1.00 76.44 73 THR A N 1
ATOM 575 C CA . THR A 1 73 ? -15.367 -4.115 37.837 1.00 76.44 73 THR A CA 1
ATOM 576 C C . THR A 1 73 ? -13.933 -4.468 38.238 1.00 76.44 73 THR A C 1
ATOM 578 O O . THR A 1 73 ? -13.692 -4.900 39.361 1.00 76.44 73 THR A O 1
ATOM 581 N N . ALA A 1 74 ? -12.950 -4.239 37.365 1.00 81.44 74 ALA A N 1
ATOM 582 C CA . ALA A 1 74 ? -11.540 -4.485 37.662 1.00 81.44 74 ALA A CA 1
ATOM 583 C C . ALA A 1 74 ? -11.012 -3.566 38.770 1.00 81.44 74 ALA A C 1
ATOM 585 O O . ALA A 1 74 ? -10.206 -4.002 39.590 1.00 81.44 74 ALA A O 1
ATOM 586 N N . ASN A 1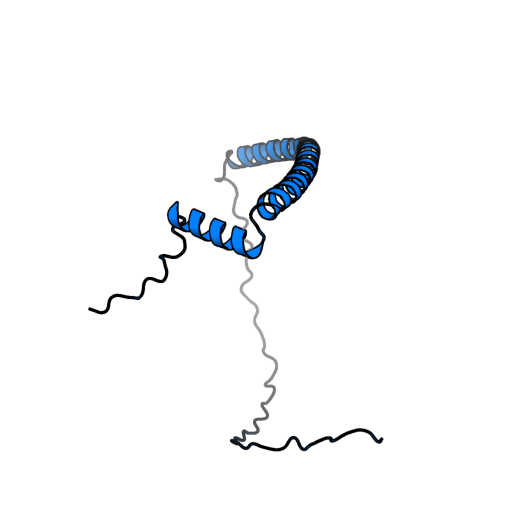 75 ? -11.462 -2.310 38.818 1.00 82.81 75 ASN A N 1
ATOM 587 C CA . ASN A 1 75 ? -11.130 -1.395 39.904 1.00 82.81 75 ASN A CA 1
ATOM 588 C C . ASN A 1 75 ? -11.787 -1.838 41.216 1.00 82.81 75 ASN A C 1
ATOM 590 O O . ASN A 1 75 ? -11.098 -1.843 42.224 1.00 82.81 75 ASN A O 1
ATOM 594 N N . LEU A 1 76 ? -13.049 -2.280 41.208 1.00 80.50 76 LEU A N 1
ATOM 595 C CA . LEU A 1 76 ? -13.732 -2.814 42.395 1.00 80.50 76 LEU A CA 1
ATOM 596 C C . LEU A 1 76 ? -13.066 -4.090 42.919 1.00 80.50 76 LEU A C 1
ATOM 598 O O . LEU A 1 76 ? -12.837 -4.215 44.116 1.00 80.50 76 LEU A O 1
ATOM 602 N N . VAL A 1 77 ? -12.703 -5.019 42.032 1.00 79.75 77 VAL A N 1
ATOM 603 C CA . VAL A 1 77 ? -11.968 -6.240 42.397 1.00 79.75 77 VAL A CA 1
ATOM 604 C C . VAL A 1 77 ? -10.579 -5.895 42.928 1.00 79.75 77 VAL A C 1
ATOM 606 O O . VAL A 1 77 ? -10.132 -6.495 43.899 1.00 79.75 77 VAL A O 1
ATOM 609 N N . LYS A 1 78 ? -9.893 -4.918 42.328 1.00 82.44 78 LYS A N 1
ATOM 610 C CA . LYS A 1 78 ? -8.587 -4.453 42.805 1.00 82.44 78 LYS A CA 1
ATOM 611 C C . LYS A 1 78 ? -8.682 -3.751 44.157 1.00 82.44 78 LYS A C 1
ATOM 613 O O . LYS A 1 78 ? -7.803 -3.961 44.982 1.00 82.44 78 LYS A O 1
ATOM 618 N N . ASP A 1 79 ? -9.716 -2.951 44.380 1.00 76.50 79 ASP A N 1
ATOM 619 C CA . ASP A 1 79 ? -9.957 -2.247 45.639 1.00 76.50 79 ASP A CA 1
ATOM 620 C C . ASP A 1 79 ? -10.335 -3.243 46.747 1.00 76.50 79 ASP A C 1
ATOM 622 O O . ASP A 1 79 ? -9.746 -3.225 47.824 1.00 76.50 79 ASP A O 1
ATOM 626 N N . ALA A 1 80 ? -11.189 -4.224 46.438 1.00 74.00 80 ALA A N 1
ATOM 627 C CA . ALA A 1 80 ? -11.508 -5.344 47.325 1.00 74.00 80 ALA A CA 1
ATOM 628 C C . ALA A 1 80 ? -10.303 -6.265 47.595 1.00 74.00 80 ALA A C 1
ATOM 630 O O . ALA A 1 80 ? -10.184 -6.805 48.685 1.00 74.00 80 ALA A O 1
ATOM 631 N N . ALA A 1 81 ? -9.393 -6.435 46.632 1.00 72.81 81 ALA A N 1
ATOM 632 C CA . ALA A 1 81 ? -8.151 -7.187 46.822 1.00 72.81 81 ALA A CA 1
ATOM 633 C C . ALA A 1 81 ? -7.058 -6.375 47.547 1.00 72.81 81 ALA A C 1
ATOM 635 O O . ALA A 1 81 ? -6.138 -6.958 48.121 1.00 72.81 81 ALA A O 1
ATOM 636 N N . MET A 1 82 ? -7.133 -5.040 47.509 1.00 64.69 82 MET A N 1
ATOM 637 C CA . MET A 1 82 ? -6.281 -4.139 48.293 1.00 64.69 82 MET A CA 1
ATOM 638 C C . MET A 1 82 ? -6.784 -4.001 49.739 1.00 64.69 82 MET A C 1
ATOM 640 O O . MET A 1 82 ? -5.965 -3.826 50.643 1.00 64.69 82 MET A O 1
ATOM 644 N N . PHE A 1 83 ? -8.089 -4.158 49.979 1.00 61.88 83 PHE A N 1
ATOM 645 C CA . PHE A 1 83 ? -8.674 -4.349 51.306 1.00 61.88 83 PHE A CA 1
ATOM 646 C C . PHE A 1 83 ? -8.515 -5.812 51.773 1.00 61.88 83 PHE A C 1
ATOM 648 O O . PHE A 1 83 ? -9.413 -6.635 51.671 1.00 61.88 83 PHE A O 1
ATOM 655 N N . ASP A 1 84 ? -7.347 -6.087 52.353 1.00 59.78 84 ASP A N 1
ATOM 656 C CA . ASP A 1 84 ? -7.049 -7.219 53.247 1.00 59.78 84 ASP A CA 1
ATOM 657 C C . ASP A 1 84 ? -6.926 -8.638 52.627 1.00 59.78 84 ASP A C 1
ATOM 659 O O . ASP A 1 84 ? -7.802 -9.492 52.784 1.00 59.78 84 ASP A O 1
ATOM 663 N N . PRO A 1 85 ? -5.761 -8.979 52.033 1.00 56.34 85 PRO A N 1
ATOM 664 C CA . PRO A 1 85 ? -5.402 -10.367 51.732 1.00 56.34 85 PRO A CA 1
ATOM 665 C C . PRO A 1 85 ? -5.013 -11.198 52.976 1.00 56.34 85 PRO A C 1
ATOM 667 O O . PRO A 1 85 ? -4.595 -12.344 52.818 1.00 56.34 85 PRO A O 1
ATOM 670 N N . SER A 1 86 ? -5.117 -10.670 54.206 1.00 55.03 86 SER A N 1
ATOM 671 C CA . SER A 1 86 ? -4.672 -11.362 55.431 1.00 55.03 86 SER A CA 1
ATOM 672 C C . SER A 1 86 ? -5.792 -12.051 56.220 1.00 55.03 86 SER A C 1
ATOM 674 O O . SER A 1 86 ? -5.494 -12.689 57.230 1.00 55.03 86 SER A O 1
ATOM 676 N N . GLN A 1 87 ? -7.055 -11.996 55.774 1.00 56.09 87 GLN A N 1
ATOM 677 C CA . GLN A 1 87 ? -8.175 -12.681 56.451 1.00 56.09 87 GLN A CA 1
ATOM 678 C C . GLN A 1 87 ? -8.962 -13.683 55.595 1.00 56.09 87 GLN A C 1
ATOM 680 O O . GLN A 1 87 ? -10.010 -14.175 56.014 1.00 56.09 87 GLN A O 1
ATOM 685 N N . ALA A 1 88 ? -8.437 -14.087 54.437 1.00 53.59 88 ALA A N 1
ATOM 686 C CA . ALA A 1 88 ? -8.930 -15.289 53.775 1.00 53.59 88 ALA A CA 1
ATOM 687 C C . ALA A 1 88 ? -8.361 -16.524 54.491 1.00 53.59 88 ALA A C 1
ATOM 689 O O . ALA A 1 88 ? -7.248 -16.971 54.217 1.00 53.59 88 ALA A O 1
ATOM 690 N N . VAL A 1 89 ? -9.131 -17.064 55.437 1.00 56.66 89 VAL A N 1
ATOM 691 C CA . VAL A 1 89 ? -8.873 -18.373 56.046 1.00 56.66 89 VAL A CA 1
ATOM 692 C C . VAL A 1 89 ? -8.750 -19.389 54.902 1.00 56.66 89 VAL A C 1
ATOM 694 O O . VAL A 1 89 ? -9.711 -19.546 54.144 1.00 56.66 89 VAL A O 1
ATOM 697 N N . PRO A 1 90 ? -7.603 -20.067 54.716 1.00 53.22 90 PRO A N 1
ATOM 698 C CA . PRO A 1 90 ? -7.480 -21.066 53.672 1.00 53.22 90 PRO A CA 1
ATOM 699 C C . PRO A 1 90 ? -8.413 -22.211 54.044 1.00 53.22 90 PRO A C 1
ATOM 701 O O . PRO A 1 90 ? -8.142 -22.962 54.983 1.00 53.22 90 PRO A O 1
ATOM 704 N N . VAL A 1 91 ? -9.519 -22.354 53.319 1.00 55.50 91 VAL A N 1
ATOM 705 C CA . VAL A 1 91 ? -10.294 -23.591 53.347 1.00 55.50 91 VAL A CA 1
ATOM 706 C C . VAL A 1 91 ? -9.435 -24.616 52.616 1.00 55.50 91 VAL A C 1
ATOM 708 O O . VAL A 1 91 ? -9.528 -24.780 51.403 1.00 55.50 91 VAL A O 1
ATOM 711 N N . GLN A 1 92 ? -8.499 -25.223 53.349 1.00 58.75 92 GLN A N 1
ATOM 712 C CA . GLN A 1 92 ? -7.752 -26.385 52.890 1.00 58.75 92 GLN A CA 1
ATOM 713 C C . GLN A 1 92 ? -8.783 -27.462 52.545 1.00 58.75 92 GLN A C 1
ATOM 715 O O . GLN A 1 92 ? -9.492 -27.909 53.453 1.00 58.75 92 GLN A O 1
ATOM 720 N N . PRO A 1 93 ? -8.899 -27.898 51.278 1.00 57.38 93 PRO A N 1
ATOM 721 C CA . PRO A 1 93 ? -9.622 -29.120 50.992 1.00 57.38 93 PRO A CA 1
ATOM 722 C C . PRO A 1 93 ? -8.866 -30.234 51.715 1.00 57.38 93 PRO A C 1
ATOM 724 O O . PRO A 1 93 ? -7.726 -30.555 51.378 1.00 57.38 93 PRO A O 1
ATOM 727 N N . SER A 1 94 ? -9.471 -30.759 52.777 1.00 50.72 94 SER A N 1
ATOM 728 C CA . SER A 1 94 ? -8.961 -31.910 53.508 1.00 50.72 94 SER A CA 1
ATOM 729 C C . SER A 1 94 ? -8.926 -33.066 52.520 1.00 50.72 94 SER A C 1
ATOM 731 O O . SER A 1 94 ? -9.963 -33.624 52.177 1.00 50.72 94 SER A O 1
ATOM 733 N N . SER A 1 95 ? -7.739 -33.361 51.998 1.00 55.25 95 SER A N 1
ATOM 734 C CA . SER A 1 95 ? -7.505 -34.534 51.170 1.00 55.25 95 SER A CA 1
ATOM 735 C C . SER A 1 95 ? -7.674 -35.760 52.068 1.00 55.25 95 SER A C 1
ATOM 737 O O . SER A 1 95 ? -6.901 -35.904 53.021 1.00 55.25 95 SER A O 1
ATOM 739 N N . PRO A 1 96 ? -8.667 -36.635 51.834 1.00 53.19 96 PRO A N 1
ATOM 740 C CA . PRO A 1 96 ? -8.761 -37.897 52.542 1.00 53.19 96 PRO A CA 1
ATOM 741 C C . PRO A 1 96 ? -7.701 -38.824 51.944 1.00 53.19 96 PRO A C 1
ATOM 743 O O . PRO A 1 96 ? -7.940 -39.553 50.982 1.00 53.19 96 PRO A O 1
ATOM 746 N N . ALA A 1 97 ? -6.490 -38.761 52.488 1.00 57.91 97 ALA A N 1
ATOM 747 C CA . ALA A 1 97 ? -5.547 -39.856 52.367 1.00 57.91 97 ALA A CA 1
ATOM 748 C C . ALA A 1 97 ? -6.037 -40.978 53.287 1.00 57.91 97 ALA A C 1
ATOM 750 O O . ALA A 1 97 ? -5.800 -40.916 54.483 1.00 57.91 97 ALA A O 1
ATOM 751 N N . ASP A 1 98 ? -6.794 -41.927 52.737 1.00 56.88 98 ASP A N 1
ATOM 752 C CA . ASP A 1 98 ? -6.687 -43.363 53.032 1.00 56.88 98 ASP A CA 1
ATOM 753 C C . ASP A 1 98 ? -7.862 -44.108 52.401 1.00 56.88 98 ASP A C 1
ATOM 755 O O . ASP A 1 98 ? -8.996 -43.962 52.853 1.00 56.88 98 ASP A O 1
ATOM 759 N N . SER A 1 99 ? -7.585 -44.898 51.357 1.00 49.38 99 SER A N 1
ATOM 760 C CA . SER A 1 99 ? -8.293 -46.139 50.989 1.00 49.38 99 SER A CA 1
ATOM 761 C C . SER A 1 99 ? -7.697 -46.713 49.692 1.00 49.38 99 SER A C 1
ATOM 763 O O . SER A 1 99 ? -8.257 -46.567 48.610 1.00 49.38 99 SER A O 1
ATOM 765 N N . PHE A 1 100 ? -6.555 -47.396 49.782 1.00 52.06 100 PHE A N 1
ATOM 766 C CA . PHE A 1 100 ? -6.372 -48.620 48.979 1.00 52.06 100 PHE A CA 1
ATOM 767 C C . PHE A 1 100 ? -7.146 -49.742 49.701 1.00 52.06 100 PHE A C 1
ATOM 769 O O . PHE A 1 100 ? -7.172 -49.678 50.933 1.00 52.06 100 PHE A O 1
ATOM 776 N N . PRO A 1 101 ? -7.744 -50.774 49.049 1.00 61.19 101 PRO A N 1
ATOM 777 C CA . PRO A 1 101 ? -7.164 -51.597 47.961 1.00 61.19 101 PRO A CA 1
ATOM 778 C C . PRO A 1 101 ? -8.255 -52.150 46.974 1.00 61.19 101 PRO A C 1
ATOM 780 O O . PRO A 1 101 ? -9.347 -51.587 46.952 1.00 61.19 101 PRO A O 1
ATOM 783 N N . PRO A 1 102 ? -8.096 -53.260 46.202 1.00 55.81 102 PRO A N 1
ATOM 784 C CA . PRO A 1 102 ? -6.920 -53.996 45.730 1.00 55.81 102 PRO A CA 1
ATOM 785 C C . PRO A 1 102 ? -6.811 -54.077 44.184 1.00 55.81 102 PRO A C 1
ATOM 787 O O . PRO A 1 102 ? -7.716 -53.753 43.420 1.00 55.81 102 PRO A O 1
ATOM 790 N N . LYS A 1 103 ? -5.659 -54.572 43.733 1.00 57.53 103 LYS A N 1
ATOM 791 C CA . LYS A 1 103 ? -5.286 -54.888 42.346 1.00 57.53 103 LYS A CA 1
ATOM 792 C C . LYS A 1 103 ? -6.109 -56.058 41.760 1.00 57.53 103 LYS A C 1
ATOM 794 O O . LYS A 1 103 ? -6.119 -57.118 42.385 1.00 57.53 103 LYS A O 1
ATOM 799 N N . PRO A 1 104 ? -6.706 -55.941 40.555 1.00 63.03 104 PRO A N 1
ATOM 800 C CA . PRO A 1 104 ? -7.145 -57.098 39.775 1.00 63.03 104 PRO A CA 1
ATOM 801 C C . PRO A 1 104 ? -5.994 -57.725 38.950 1.00 63.03 104 PRO A C 1
ATOM 803 O O . PRO A 1 104 ? -4.946 -57.099 38.763 1.00 63.03 104 PRO A O 1
ATOM 806 N N . PRO A 1 105 ? -6.148 -58.990 38.521 1.00 53.25 105 PRO A N 1
ATOM 807 C CA . PRO A 1 105 ? -5.054 -59.926 38.282 1.00 53.25 105 PRO A CA 1
ATOM 808 C C . PRO A 1 105 ? -4.275 -59.669 36.994 1.00 53.25 105 PRO A C 1
ATOM 810 O O . PRO A 1 105 ? -4.792 -59.141 36.016 1.00 53.25 105 PRO A O 1
ATOM 813 N N . ASN A 1 106 ? -3.022 -60.118 37.038 1.00 57.31 106 ASN A N 1
ATOM 814 C CA . ASN A 1 106 ? -2.102 -60.356 35.933 1.00 57.31 106 ASN A CA 1
ATOM 815 C C . ASN A 1 106 ? -2.818 -60.734 34.621 1.00 57.31 106 ASN A C 1
ATOM 817 O O . ASN A 1 106 ? -3.350 -61.837 34.520 1.00 57.31 106 ASN A O 1
ATOM 821 N N . VAL A 1 107 ? -2.802 -59.842 33.626 1.00 50.31 107 VAL A N 1
ATOM 822 C CA . VAL A 1 107 ? -3.065 -60.234 32.239 1.00 50.31 107 VAL A CA 1
ATOM 823 C C . VAL A 1 107 ? -1.716 -60.606 31.658 1.00 50.31 107 VAL A C 1
ATOM 825 O O . VAL A 1 107 ? -0.818 -59.776 31.527 1.00 50.31 107 VAL A O 1
ATOM 828 N N . GLU A 1 108 ? -1.572 -61.900 31.445 1.00 52.38 108 GLU A N 1
ATOM 829 C CA . GLU A 1 108 ? -0.395 -62.555 30.919 1.00 52.38 108 GLU A CA 1
ATOM 830 C C . GLU A 1 108 ? 0.025 -61.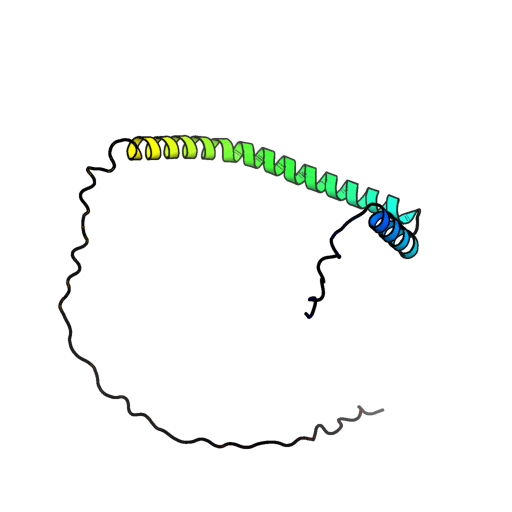929 29.589 1.00 52.38 108 GLU A C 1
ATOM 832 O O . GLU A 1 108 ? -0.780 -61.722 28.682 1.00 52.38 108 GLU A O 1
ATOM 837 N N . THR A 1 109 ? 1.318 -61.651 29.484 1.00 49.62 109 THR A N 1
ATOM 838 C CA . THR A 1 109 ? 2.042 -61.508 28.228 1.00 49.62 109 THR A CA 1
ATOM 839 C C . THR A 1 109 ? 1.852 -62.776 27.388 1.00 49.62 109 THR A C 1
ATOM 841 O O . THR A 1 109 ? 2.086 -63.872 27.899 1.00 49.62 109 THR A O 1
ATOM 844 N N . PRO A 1 110 ? 1.588 -62.650 26.079 1.00 46.84 110 PRO A N 1
ATOM 845 C CA . PRO A 1 110 ? 2.275 -63.517 25.131 1.00 46.84 110 PRO A CA 1
ATOM 846 C C . PRO A 1 110 ? 3.406 -62.738 24.471 1.00 46.84 110 PRO A C 1
ATOM 848 O O . PRO A 1 110 ? 3.206 -61.866 23.629 1.00 46.84 110 PRO A O 1
ATOM 851 N N . THR A 1 111 ? 4.617 -63.076 24.895 1.00 46.59 111 THR A N 1
ATOM 852 C CA . THR A 1 111 ? 5.829 -62.897 24.105 1.00 46.59 111 THR A CA 1
ATOM 853 C C . THR A 1 111 ? 5.760 -63.850 22.913 1.00 46.59 111 THR A C 1
ATOM 855 O O . THR A 1 111 ? 5.625 -65.053 2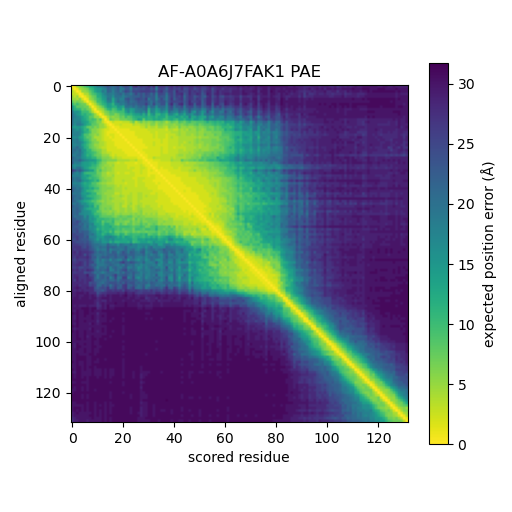3.117 1.00 46.59 111 THR A O 1
ATOM 858 N N . ALA A 1 112 ? 5.932 -63.324 21.702 1.00 44.66 112 ALA A N 1
ATOM 859 C CA . ALA A 1 112 ? 6.565 -64.002 20.565 1.00 44.66 112 ALA A CA 1
ATOM 860 C C . ALA A 1 112 ? 7.085 -62.899 19.614 1.00 44.66 112 ALA A C 1
ATOM 862 O O . ALA A 1 112 ? 6.289 -62.144 19.069 1.00 44.66 112 ALA A O 1
ATOM 863 N N . GLN A 1 113 ? 8.381 -62.556 19.699 1.00 41.56 113 GLN A N 1
ATOM 864 C CA . GLN A 1 113 ? 9.429 -62.915 18.712 1.00 41.56 113 GLN A CA 1
ATOM 865 C C . GLN A 1 113 ? 9.212 -62.200 17.360 1.00 41.56 113 GLN A C 1
ATOM 867 O O . GLN A 1 113 ? 8.254 -62.491 16.665 1.00 41.56 113 GLN A O 1
ATOM 872 N N . GLN A 1 114 ? 9.904 -61.102 17.028 1.00 45.88 114 GLN A N 1
ATOM 873 C CA . GLN A 1 114 ? 11.321 -60.951 16.637 1.00 45.88 114 GLN A CA 1
ATOM 874 C C . GLN A 1 114 ? 11.744 -61.790 15.415 1.00 45.88 114 GLN A C 1
ATOM 876 O O . GLN A 1 114 ? 12.102 -62.944 15.583 1.00 45.88 114 GLN A O 1
ATOM 881 N N . GLU A 1 115 ? 11.814 -61.132 14.252 1.00 50.66 115 GLU A N 1
ATOM 882 C CA . GLU A 1 115 ? 12.713 -61.358 13.095 1.00 50.66 115 GLU A CA 1
ATOM 883 C C . GLU A 1 115 ? 12.668 -60.025 12.303 1.00 50.66 115 GLU A C 1
ATOM 885 O O . GLU A 1 115 ? 11.577 -59.542 12.022 1.00 50.66 115 GLU A O 1
ATOM 890 N N . SER A 1 116 ? 13.689 -59.180 12.104 1.00 50.00 116 SER A N 1
ATOM 891 C CA . SER A 1 116 ? 15.079 -59.307 11.632 1.00 50.00 116 SER A CA 1
ATOM 892 C C . SER A 1 116 ? 15.231 -59.864 10.213 1.00 50.00 116 SER A C 1
ATOM 894 O O . SER A 1 116 ? 15.494 -61.047 10.077 1.00 50.00 116 SER A O 1
ATOM 896 N N . ASP A 1 117 ? 15.129 -58.993 9.199 1.00 48.44 117 ASP A N 1
ATOM 897 C CA . ASP A 1 117 ? 15.869 -59.041 7.915 1.00 48.44 117 ASP A CA 1
ATOM 898 C C . ASP A 1 117 ? 15.576 -57.710 7.172 1.00 48.44 117 ASP A C 1
ATOM 900 O O . ASP A 1 117 ? 14.422 -57.308 7.077 1.00 48.44 117 ASP A O 1
ATOM 904 N N . ALA A 1 118 ? 16.493 -56.795 6.849 1.00 44.94 118 ALA A N 1
ATOM 905 C CA . ALA A 1 118 ? 17.696 -56.872 6.019 1.00 44.94 118 ALA A CA 1
ATOM 906 C C . ALA A 1 118 ? 17.447 -57.177 4.523 1.00 44.94 118 ALA A C 1
ATOM 908 O O . ALA A 1 118 ? 17.868 -58.196 4.008 1.00 44.94 118 ALA A O 1
ATOM 909 N N . GLY A 1 119 ? 16.946 -56.177 3.787 1.00 32.84 119 GLY A N 1
ATOM 910 C CA . GLY A 1 119 ? 17.473 -55.865 2.451 1.00 32.84 119 GLY A CA 1
ATOM 911 C C . GLY A 1 119 ? 16.694 -56.325 1.211 1.00 32.84 119 GLY A C 1
ATOM 912 O O . GLY A 1 119 ? 15.836 -57.193 1.260 1.00 32.84 119 GLY A O 1
ATOM 913 N N . LEU A 1 120 ? 17.122 -55.720 0.092 1.00 47.53 120 LEU A N 1
ATOM 914 C CA . LEU A 1 120 ? 16.795 -55.991 -1.319 1.00 47.53 120 LEU A CA 1
ATOM 915 C C . LEU A 1 120 ? 15.431 -55.441 -1.790 1.00 47.53 120 LEU A C 1
ATOM 917 O O . LEU A 1 120 ? 14.384 -55.872 -1.336 1.00 47.53 120 LEU A O 1
ATOM 921 N N . ALA A 1 121 ? 15.374 -54.318 -2.513 1.00 47.62 121 ALA A N 1
ATOM 922 C CA . ALA A 1 121 ? 15.830 -54.044 -3.886 1.00 47.62 121 ALA A CA 1
ATOM 923 C C . ALA A 1 121 ? 14.969 -54.718 -4.969 1.00 47.62 121 ALA A C 1
ATOM 925 O O . ALA A 1 121 ? 14.690 -55.906 -4.891 1.00 47.62 121 ALA A O 1
ATOM 926 N N . ASP A 1 122 ? 14.636 -53.886 -5.963 1.00 46.50 122 ASP A N 1
ATOM 927 C CA . ASP A 1 122 ? 14.148 -54.195 -7.310 1.00 46.50 122 ASP A CA 1
ATOM 928 C C . ASP A 1 122 ? 12.815 -54.947 -7.447 1.00 46.50 122 ASP A C 1
ATOM 930 O O . ASP A 1 122 ? 12.692 -56.112 -7.098 1.00 46.50 122 ASP A O 1
ATOM 934 N N . ASP A 1 123 ? 11.815 -54.256 -8.007 1.00 51.12 123 ASP A N 1
ATOM 935 C CA . ASP A 1 123 ? 11.145 -54.624 -9.270 1.00 51.12 123 ASP A CA 1
ATOM 936 C C . ASP A 1 123 ? 9.809 -53.857 -9.374 1.00 51.12 123 ASP A C 1
ATOM 938 O O . ASP A 1 123 ? 8.790 -54.230 -8.795 1.00 51.12 123 ASP A O 1
ATOM 942 N N . VAL A 1 124 ? 9.806 -52.727 -10.089 1.00 49.44 124 VAL A N 1
ATOM 943 C CA . VAL A 1 124 ? 8.573 -52.174 -10.672 1.00 49.44 124 VAL A CA 1
ATOM 944 C C . VAL A 1 124 ? 8.765 -52.211 -12.175 1.00 49.44 124 VAL A C 1
ATOM 946 O O . VAL A 1 124 ? 9.240 -51.269 -12.811 1.00 49.44 124 VAL A O 1
ATOM 949 N N . ALA A 1 125 ? 8.434 -53.379 -12.714 1.00 49.84 125 ALA A N 1
ATOM 950 C CA . ALA A 1 125 ? 8.215 -53.612 -14.120 1.00 49.84 125 ALA A CA 1
ATOM 951 C C . ALA A 1 125 ? 7.126 -52.671 -14.668 1.00 49.84 125 ALA A C 1
ATOM 953 O O . ALA A 1 125 ? 5.969 -52.681 -14.251 1.00 49.84 125 ALA A O 1
ATOM 954 N N . THR A 1 126 ? 7.550 -51.841 -15.617 1.00 49.53 126 THR A N 1
ATOM 955 C CA . THR A 1 126 ? 6.968 -51.678 -16.954 1.00 49.53 126 THR A CA 1
ATOM 956 C C . THR A 1 126 ? 5.490 -52.053 -17.114 1.00 49.53 126 THR A C 1
ATOM 958 O O . THR A 1 126 ? 5.143 -53.204 -17.365 1.00 49.53 126 THR A O 1
ATOM 961 N N . GLY A 1 127 ? 4.628 -51.036 -17.096 1.00 48.69 127 GLY A N 1
ATOM 962 C CA . GLY A 1 127 ? 3.323 -51.053 -17.758 1.00 48.69 127 GLY A CA 1
ATOM 963 C C . GLY A 1 127 ? 3.378 -50.154 -18.990 1.00 48.69 127 GLY A C 1
ATOM 964 O O . GLY A 1 127 ? 3.099 -48.960 -18.902 1.00 48.69 127 GLY A O 1
ATOM 965 N N . GLU A 1 128 ? 3.805 -50.719 -20.117 1.00 50.03 128 GLU A N 1
ATOM 966 C CA . GLU A 1 128 ? 3.815 -50.066 -21.425 1.00 50.03 128 GLU A CA 1
ATOM 967 C C . GLU A 1 128 ? 2.398 -50.043 -22.031 1.00 50.03 128 GLU A C 1
ATOM 969 O O . GLU A 1 128 ? 1.741 -51.072 -22.143 1.00 50.03 128 GLU A O 1
ATOM 974 N N . ALA A 1 129 ? 1.985 -48.820 -22.370 1.00 63.97 129 ALA A N 1
ATOM 975 C CA . ALA A 1 129 ? 1.094 -48.324 -23.423 1.00 63.97 129 ALA A CA 1
ATOM 976 C C . ALA A 1 129 ? -0.291 -48.960 -23.735 1.00 63.97 129 ALA A C 1
ATOM 978 O O . ALA A 1 129 ? -0.451 -50.171 -23.869 1.00 63.97 129 ALA A O 1
ATOM 979 N N . PRO A 1 130 ? -1.303 -48.102 -23.995 1.00 63.59 130 PRO A N 1
ATOM 980 C CA . PRO A 1 130 ? -2.574 -48.487 -24.596 1.00 63.59 130 PRO A CA 1
ATOM 981 C C . PRO A 1 130 ? -2.450 -48.690 -26.116 1.00 63.59 130 PRO A C 1
ATOM 983 O O . PRO A 1 130 ? -1.622 -48.078 -26.785 1.00 63.59 130 PRO A O 1
ATOM 986 N N . SER A 1 131 ? -3.331 -49.531 -26.653 1.00 63.03 131 SER A N 1
ATOM 987 C CA . SER A 1 131 ? -3.503 -49.835 -28.074 1.00 63.03 131 SER A CA 1
ATOM 988 C C . SER A 1 131 ? -3.693 -48.594 -28.962 1.00 63.03 131 SER A C 1
ATOM 990 O O . SER A 1 131 ? -4.646 -47.845 -28.745 1.00 63.03 131 SER A O 1
ATOM 992 N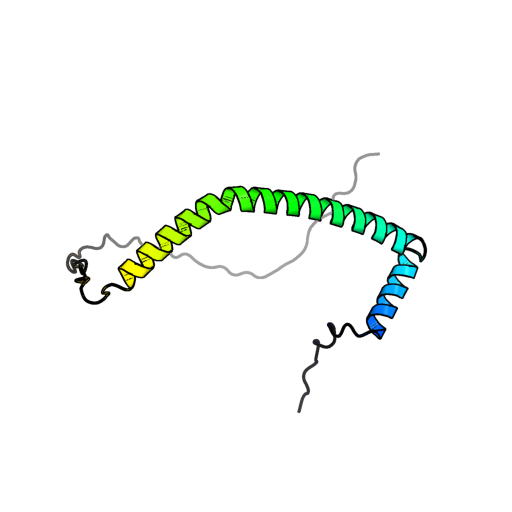 N . ALA A 1 132 ? -2.852 -48.446 -29.994 1.00 55.53 132 ALA A N 1
ATOM 993 C CA . ALA A 1 132 ? -3.154 -47.845 -31.303 1.00 55.53 132 ALA A CA 1
ATOM 994 C C . ALA A 1 132 ? -2.001 -48.097 -32.287 1.00 55.53 132 ALA A C 1
ATOM 996 O O . ALA A 1 132 ? -0.840 -47.840 -31.900 1.00 55.53 132 ALA A O 1
#

Sequence (132 aa):
METPPRLLGVFNLSGSELIFLVLIALVVLGPDKLPEAMRKAGKAYNDFKKMTSGFQDEMRTVLEEPMREFRETANLVKDAAMFDPSQAVPVQPSSPADSFPPKPPNVETPTAQQESDAGLADDVATGEAPSA

Organism: NCBI:txid449393

InterPro domains:
  IPR003369 Sec-independent protein translocase protein TatA/B/E [PF02416] (11-58)

Mean predicted aligned error: 21.06 Å

pLDDT: mean 71.81, std 17.9, range [32.84, 97.38]

Foldseek 3Di:
DDDDDPPPPPPPPDVVVVVVVVVVVCVVQNPVRVVVVVVVVVVVVVVVVVVVVVVVVVCCVVCVVVVVVVVVVVVVVVVVVVPDPPPPDPPPPPDPPDDDDDDDDDPDDDDDDDDDDDDDDDDDDDDDDDDD

Secondary structure (DSSP, 8-state):
-PPP---TTTT---HHHHHHHHHHHHHHH-TTHHHHHHHHHHHHHHHHHHHHHHHHHHHHHHHHHHHHHHHHHHHHHHHHHHS-TT----------------PPP---------------------------

Solvent-accessible surface area (backbone atoms only — not comparable to full-atom values): 8852 Å² total; per-residue (Å²): 137,85,81,79,86,76,83,82,68,82,81,68,85,42,74,67,56,52,52,51,52,50,51,53,50,31,68,77,63,27,76,74,45,50,60,53,49,49,52,52,52,49,51,52,50,50,54,51,48,51,54,51,48,53,50,50,50,53,47,45,61,66,41,47,59,57,49,50,55,50,48,51,50,52,48,51,53,48,51,55,59,67,60,61,81,85,74,72,75,79,82,71,79,79,73,83,86,79,82,84,88,82,86,82,78,87,79,78,80,82,86,76,84,92,82,91,82,90,81,82,83,88,86,84,81,83,85,82,79,81,94,128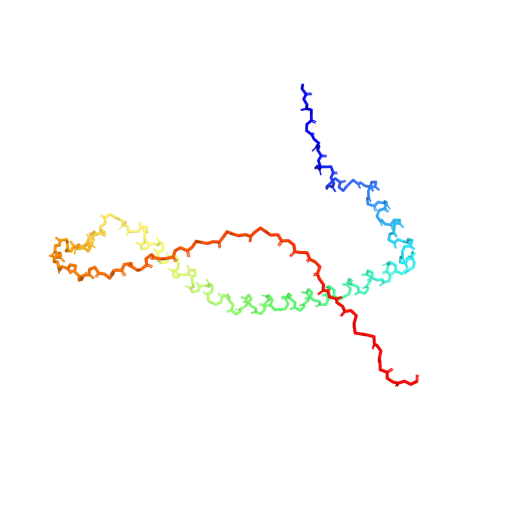

Radius of gyration: 36.21 Å; Cα contacts (8 Å, |Δi|>4): 6; chains: 1; bounding box: 60×67×88 Å